Protein AF-A0A6L5WK88-F1 (afdb_monomer_lite)

Secondary structure (DSSP, 8-state):
--GGG---HHHHHHHHHHHHHHH--HHHHS--GGGS-GGG--HHHHHHHHHHHHHHHH-HHHHTT-HHHHHHHHH-TTT--HHHHHHHHHSTT---TTS-HHHHHHHHHHHHHHHHHTSHHHHHHHHHHHHHHHHHHHHHHTT-

pLDDT: mean 91.91, std 10.25, range [36.78, 98.5]

Sequence (144 aa):
MNNYENLTFEQKQKVAYGFLSAFYTREELGYSVNNHEWSDVTQDIIDIVNQIGEEIVRNARIVQFANLFNTILGNMGSSIEFIVAMVGAIFDGTILGAIDVTIITKNKLVEEKKLIKRNSLAYAVLIQILNREKGNIELKFMGF

Structure (mmCIF, N/CA/C/O backbone):
data_AF-A0A6L5WK88-F1
#
_entry.id   AF-A0A6L5WK88-F1
#
loop_
_atom_site.group_PDB
_atom_site.id
_atom_site.type_symbol
_atom_site.label_atom_id
_atom_site.label_alt_id
_atom_site.label_comp_id
_atom_site.label_asym_id
_atom_site.label_entity_id
_atom_site.label_seq_id
_atom_site.pdbx_PDB_ins_code
_atom_site.Cartn_x
_atom_site.Cartn_y
_atom_site.Cartn_z
_atom_site.occupancy
_atom_site.B_iso_or_equiv
_atom_site.auth_seq_id
_atom_site.auth_comp_id
_atom_site.auth_asym_id
_atom_site.auth_atom_id
_atom_site.pdbx_PDB_model_num
ATOM 1 N N . MET A 1 1 ? 1.923 18.487 -20.261 1.00 36.78 1 MET A N 1
ATOM 2 C CA . MET A 1 1 ? 1.795 17.023 -20.389 1.00 36.78 1 MET A CA 1
ATOM 3 C C . MET A 1 1 ? 2.158 16.470 -19.027 1.00 36.78 1 MET A C 1
ATOM 5 O O . MET A 1 1 ? 3.274 16.704 -18.584 1.00 36.78 1 MET A O 1
ATOM 9 N N . ASN A 1 2 ? 1.193 15.928 -18.292 1.00 41.72 2 ASN A N 1
ATOM 10 C CA . ASN A 1 2 ? 1.459 15.412 -16.956 1.00 41.72 2 ASN A CA 1
ATOM 11 C C . ASN A 1 2 ? 2.215 14.081 -17.100 1.00 41.72 2 ASN A C 1
ATOM 13 O O . ASN A 1 2 ? 1.690 13.154 -17.703 1.00 41.72 2 ASN A O 1
ATOM 17 N N . ASN A 1 3 ? 3.445 14.000 -16.588 1.00 45.78 3 ASN A N 1
ATOM 18 C CA . ASN A 1 3 ? 4.376 12.870 -16.758 1.00 45.78 3 ASN A CA 1
ATOM 19 C C . ASN A 1 3 ? 3.974 11.580 -16.001 1.00 45.78 3 ASN A C 1
ATOM 21 O O . ASN A 1 3 ? 4.819 10.726 -15.748 1.00 45.78 3 ASN A O 1
ATOM 25 N N . TYR A 1 4 ? 2.704 11.424 -15.625 1.00 51.53 4 TYR A N 1
ATOM 26 C CA . TYR A 1 4 ? 2.247 10.344 -14.747 1.00 51.53 4 TYR A CA 1
ATOM 27 C C . TYR A 1 4 ? 2.274 8.951 -15.412 1.00 51.53 4 TYR A C 1
ATOM 29 O O . TYR A 1 4 ? 2.307 7.947 -14.713 1.00 51.53 4 TYR A O 1
ATOM 37 N N . GLU A 1 5 ? 2.330 8.848 -16.743 1.00 56.47 5 GLU A N 1
ATOM 38 C CA . GLU A 1 5 ? 2.189 7.557 -17.446 1.00 56.47 5 GLU A CA 1
ATOM 39 C C . GLU A 1 5 ? 3.500 6.777 -17.680 1.00 56.47 5 GLU A C 1
ATOM 41 O O . GLU A 1 5 ? 3.455 5.639 -18.137 1.00 56.47 5 GLU A O 1
ATOM 46 N N . ASN A 1 6 ? 4.671 7.319 -17.322 1.00 72.00 6 ASN A N 1
ATOM 47 C CA . ASN A 1 6 ? 5.973 6.720 -17.671 1.00 72.00 6 ASN A CA 1
ATOM 48 C C . ASN A 1 6 ? 6.692 6.014 -16.505 1.00 72.00 6 ASN A C 1
ATOM 50 O O . ASN A 1 6 ? 7.923 6.023 -16.439 1.00 72.00 6 ASN A O 1
ATOM 54 N N . LEU A 1 7 ? 5.958 5.403 -15.568 1.00 88.00 7 LEU A N 1
ATOM 55 C CA . LEU A 1 7 ? 6.596 4.557 -14.555 1.00 88.00 7 LEU A CA 1
ATOM 56 C C . LEU A 1 7 ? 7.022 3.223 -15.162 1.00 88.00 7 LEU A C 1
ATOM 58 O O . LEU A 1 7 ? 6.206 2.474 -15.700 1.00 88.00 7 LEU A O 1
ATOM 62 N N . THR A 1 8 ? 8.302 2.901 -15.013 1.00 92.62 8 THR A N 1
ATOM 63 C CA . THR A 1 8 ? 8.818 1.564 -15.312 1.00 92.62 8 THR A CA 1
ATOM 64 C C . THR A 1 8 ? 8.179 0.525 -14.391 1.00 92.62 8 THR A C 1
ATOM 66 O O . THR A 1 8 ? 7.758 0.835 -13.272 1.00 92.62 8 THR A O 1
ATOM 69 N N . PHE A 1 9 ? 8.151 -0.732 -14.835 1.00 94.00 9 PHE A N 1
ATOM 70 C CA . PHE A 1 9 ? 7.674 -1.838 -14.006 1.00 94.00 9 PHE A CA 1
ATOM 71 C C . PHE A 1 9 ? 8.429 -1.911 -12.670 1.00 94.00 9 PHE A C 1
ATOM 73 O O . PHE A 1 9 ? 7.801 -1.967 -11.620 1.00 94.00 9 PHE A O 1
ATOM 80 N N . GLU A 1 10 ? 9.757 -1.766 -12.693 1.00 94.94 10 GLU A N 1
ATOM 81 C CA . GLU A 1 10 ? 10.603 -1.738 -11.492 1.00 94.94 10 GLU A CA 1
ATOM 82 C C . GLU A 1 10 ? 10.184 -0.639 -10.497 1.00 94.94 10 GLU A C 1
ATOM 84 O O . GLU A 1 10 ? 10.117 -0.857 -9.286 1.00 94.94 10 GLU A O 1
ATOM 89 N N . GLN A 1 11 ? 9.853 0.556 -10.993 1.00 94.69 11 GLN A N 1
ATOM 90 C CA . GLN A 1 11 ? 9.355 1.640 -10.145 1.00 94.69 11 GLN A CA 1
ATOM 91 C C . GLN A 1 11 ? 7.996 1.290 -9.534 1.00 94.69 11 GLN A C 1
ATOM 93 O O . GLN A 1 11 ? 7.803 1.508 -8.337 1.00 94.69 11 GLN A O 1
ATOM 98 N N . LYS A 1 12 ? 7.074 0.707 -10.314 1.00 95.81 12 LYS A N 1
ATOM 99 C CA . LYS A 1 12 ? 5.779 0.244 -9.792 1.00 95.81 12 LYS A CA 1
ATOM 100 C C . LYS A 1 12 ? 5.964 -0.834 -8.719 1.00 95.81 12 LYS A C 1
ATOM 102 O O . LYS A 1 12 ? 5.359 -0.718 -7.656 1.00 95.81 12 LYS A O 1
ATOM 107 N N . GLN A 1 13 ? 6.850 -1.806 -8.944 1.00 97.31 13 GLN A N 1
ATOM 108 C CA . GLN A 1 13 ? 7.201 -2.849 -7.974 1.00 97.31 13 GLN A CA 1
ATOM 109 C C . GLN A 1 13 ? 7.695 -2.251 -6.652 1.00 97.31 13 GLN A C 1
ATOM 111 O O . GLN A 1 13 ? 7.191 -2.590 -5.583 1.00 97.31 13 GLN A O 1
ATOM 116 N N . LYS A 1 14 ? 8.639 -1.303 -6.713 1.00 97.12 14 LYS A N 1
ATOM 117 C CA . LYS A 1 14 ? 9.205 -0.650 -5.522 1.00 97.12 14 LYS A CA 1
ATOM 118 C C . LYS A 1 14 ? 8.167 0.141 -4.726 1.00 97.12 14 LYS A C 1
ATOM 120 O O . LYS A 1 14 ? 8.149 0.066 -3.496 1.00 97.12 14 LYS A O 1
ATOM 125 N N . VAL A 1 15 ? 7.294 0.884 -5.406 1.00 97.19 15 VAL A N 1
ATOM 126 C CA . VAL A 1 15 ? 6.220 1.655 -4.756 1.00 97.19 15 VAL A CA 1
ATOM 127 C C . VAL A 1 15 ? 5.183 0.717 -4.132 1.00 97.19 15 VAL A C 1
ATOM 129 O O . VAL A 1 15 ? 4.819 0.899 -2.969 1.00 97.19 15 VAL A O 1
ATOM 132 N N . ALA A 1 16 ? 4.762 -0.320 -4.860 1.00 98.19 16 ALA A N 1
ATOM 133 C CA . ALA A 1 16 ? 3.840 -1.337 -4.362 1.00 98.19 16 ALA A CA 1
ATOM 134 C C . ALA A 1 16 ? 4.412 -2.076 -3.142 1.00 98.19 16 ALA A C 1
ATOM 136 O O . ALA A 1 16 ? 3.740 -2.199 -2.119 1.00 98.19 16 ALA A O 1
ATOM 137 N N . TYR A 1 17 ? 5.680 -2.488 -3.191 1.00 98.50 17 TYR A N 1
ATOM 138 C CA . TYR A 1 17 ? 6.360 -3.109 -2.055 1.00 98.50 17 TYR A CA 1
ATOM 139 C C . TYR A 1 17 ? 6.451 -2.169 -0.847 1.00 98.50 17 TYR A C 1
ATOM 141 O O . TYR A 1 17 ? 6.213 -2.589 0.286 1.00 98.50 17 TYR A O 1
ATOM 149 N N . GLY A 1 18 ? 6.758 -0.886 -1.072 1.00 98.00 18 GLY A N 1
ATOM 150 C CA . GLY A 1 18 ? 6.763 0.134 -0.024 1.00 98.00 18 GLY A CA 1
ATOM 151 C C . GLY A 1 18 ? 5.398 0.275 0.657 1.00 98.00 18 GLY A C 1
ATOM 152 O O . GLY A 1 18 ? 5.331 0.356 1.886 1.00 98.00 18 GLY A O 1
ATOM 153 N N . PHE A 1 19 ? 4.310 0.230 -0.120 1.00 98.50 19 PHE A N 1
ATOM 154 C CA . PHE A 1 19 ? 2.944 0.187 0.403 1.00 98.50 19 PHE A CA 1
ATOM 155 C C . PHE A 1 19 ? 2.691 -1.068 1.240 1.00 98.50 19 PHE A C 1
ATOM 157 O O . PHE A 1 19 ? 2.307 -0.970 2.408 1.00 98.50 19 PHE A O 1
ATOM 164 N N . LEU A 1 20 ? 2.963 -2.247 0.684 1.00 98.25 20 LEU A N 1
ATOM 165 C CA . LEU A 1 20 ? 2.732 -3.515 1.371 1.00 98.25 20 LEU A CA 1
ATOM 166 C C . LEU A 1 20 ? 3.536 -3.602 2.673 1.00 98.25 20 LEU A C 1
ATOM 168 O O . LEU A 1 20 ? 2.987 -3.953 3.712 1.00 98.25 20 LEU A O 1
ATOM 172 N N . SER A 1 21 ? 4.797 -3.178 2.660 1.00 97.56 21 SER A N 1
ATOM 173 C CA . SER A 1 21 ? 5.670 -3.141 3.839 1.00 97.56 21 SER A CA 1
ATOM 174 C C . SER A 1 21 ? 5.213 -2.151 4.912 1.00 97.56 21 SER A C 1
ATOM 176 O O . SER A 1 21 ? 5.589 -2.284 6.080 1.00 97.56 21 SER A O 1
ATOM 178 N N . ALA A 1 22 ? 4.439 -1.128 4.539 1.00 97.50 22 ALA A N 1
ATOM 179 C CA . ALA A 1 22 ? 3.856 -0.188 5.487 1.00 97.50 22 ALA A CA 1
ATOM 180 C C . ALA A 1 22 ? 2.597 -0.748 6.159 1.00 97.50 22 ALA A C 1
ATOM 182 O O . ALA A 1 22 ? 2.389 -0.467 7.339 1.00 97.50 22 ALA A O 1
ATOM 183 N N . PHE A 1 23 ? 1.768 -1.518 5.449 1.00 97.56 23 PHE A N 1
ATOM 184 C CA . PHE A 1 23 ? 0.439 -1.935 5.925 1.00 97.56 23 PHE A CA 1
ATOM 185 C C . PHE A 1 23 ? 0.329 -3.411 6.328 1.00 97.56 23 PHE A C 1
ATOM 187 O O . PHE A 1 23 ? -0.379 -3.719 7.285 1.00 97.56 23 PHE A O 1
ATOM 194 N N . TYR A 1 24 ? 1.052 -4.316 5.669 1.00 96.81 24 TYR A N 1
ATOM 195 C CA . TYR A 1 24 ? 1.094 -5.739 6.004 1.00 96.81 24 TYR A CA 1
ATOM 196 C C . TYR A 1 24 ? 2.214 -6.003 6.996 1.00 96.81 24 TYR A C 1
ATOM 198 O O . TYR A 1 24 ? 3.326 -6.384 6.633 1.00 96.81 24 TYR A O 1
ATOM 206 N N . THR A 1 25 ? 1.911 -5.751 8.271 1.00 95.19 25 THR A N 1
ATOM 207 C CA . THR A 1 25 ? 2.794 -6.055 9.398 1.00 95.19 25 THR A CA 1
ATOM 208 C C . THR A 1 25 ? 2.218 -7.181 10.252 1.00 95.19 25 THR A C 1
ATOM 210 O O . THR A 1 25 ? 1.000 -7.313 10.415 1.00 95.19 25 THR A O 1
ATOM 213 N N . ARG A 1 26 ? 3.104 -7.986 10.856 1.00 93.31 26 ARG A N 1
ATOM 214 C CA . ARG A 1 26 ? 2.694 -9.129 11.685 1.00 93.31 26 ARG A CA 1
ATOM 215 C C . ARG A 1 26 ? 1.859 -8.708 12.895 1.00 93.31 26 ARG A C 1
ATOM 217 O O . ARG A 1 26 ? 0.958 -9.440 13.281 1.00 93.31 26 ARG A O 1
ATOM 224 N N . GLU A 1 27 ? 2.150 -7.540 13.459 1.00 92.62 27 GLU A N 1
ATOM 225 C CA . GLU A 1 27 ? 1.426 -6.973 14.600 1.00 92.62 27 GLU A CA 1
ATOM 226 C C . GLU A 1 27 ? -0.035 -6.647 14.257 1.00 92.62 27 GLU A C 1
ATOM 228 O O . GLU A 1 27 ? -0.922 -6.860 15.076 1.00 92.62 27 GLU A O 1
ATOM 233 N N . GLU A 1 28 ? -0.298 -6.149 13.047 1.00 91.38 28 GLU A N 1
ATOM 234 C CA . GLU A 1 28 ? -1.619 -5.625 12.683 1.00 91.38 28 GLU A CA 1
ATOM 235 C C . GLU A 1 28 ? -2.479 -6.632 11.918 1.00 91.38 28 GLU A C 1
ATOM 237 O O . GLU A 1 28 ? -3.689 -6.677 12.126 1.00 91.38 28 GLU A O 1
ATOM 242 N N . LEU A 1 29 ? -1.872 -7.431 11.032 1.00 93.88 29 LEU A N 1
ATOM 243 C CA . LEU A 1 29 ? -2.594 -8.328 10.118 1.00 93.88 29 LEU A CA 1
ATOM 244 C C . LEU A 1 29 ? -2.230 -9.811 10.292 1.00 93.88 29 LEU A C 1
ATOM 246 O O . LEU A 1 29 ? -2.795 -10.677 9.616 1.00 93.88 29 LEU A O 1
ATOM 250 N N . GLY A 1 30 ? -1.279 -10.128 11.178 1.00 92.50 30 GLY A N 1
ATOM 251 C CA . GLY A 1 30 ? -0.754 -11.486 11.354 1.00 92.50 30 GLY A CA 1
ATOM 252 C C . GLY A 1 30 ? 0.151 -11.968 10.211 1.00 92.50 30 GLY A C 1
ATOM 253 O O . GLY A 1 30 ? 0.698 -13.063 10.302 1.00 92.50 30 GLY A O 1
ATOM 254 N N . TYR A 1 31 ? 0.358 -11.143 9.180 1.00 92.38 31 TYR A N 1
ATOM 255 C CA . TYR A 1 31 ? 1.205 -11.409 8.017 1.00 92.38 31 TYR A CA 1
ATOM 256 C C . TYR A 1 31 ? 2.132 -10.222 7.742 1.00 92.38 31 TYR A C 1
ATOM 258 O O . TYR A 1 31 ? 1.766 -9.072 7.980 1.00 92.38 31 TYR A O 1
ATOM 266 N N . SER A 1 32 ? 3.344 -10.512 7.270 1.00 94.31 32 SER A N 1
ATOM 267 C CA . SER A 1 32 ? 4.363 -9.513 6.962 1.00 94.31 32 SER A CA 1
ATOM 268 C C . SER A 1 32 ? 5.058 -9.837 5.652 1.00 94.31 32 SER A C 1
ATOM 270 O O . SER A 1 32 ? 5.619 -10.923 5.522 1.00 94.31 32 SER A O 1
ATOM 272 N N . VAL A 1 33 ? 5.130 -8.856 4.753 1.00 94.94 33 VAL A N 1
ATOM 273 C CA . VAL A 1 33 ? 5.827 -8.996 3.462 1.00 94.94 33 VAL A CA 1
ATOM 274 C C . VAL A 1 33 ? 7.348 -8.835 3.556 1.00 94.94 33 VAL A C 1
ATOM 276 O O . VAL A 1 33 ? 8.042 -9.079 2.582 1.00 94.94 33 VAL A O 1
ATOM 279 N N . ASN A 1 34 ? 7.893 -8.472 4.724 1.00 91.56 34 ASN A N 1
ATOM 280 C CA . ASN A 1 34 ? 9.335 -8.229 4.915 1.00 91.56 34 ASN A CA 1
ATOM 281 C C . ASN A 1 34 ? 10.261 -9.440 4.635 1.00 91.56 34 ASN A C 1
ATOM 283 O O . ASN A 1 34 ? 11.474 -9.271 4.6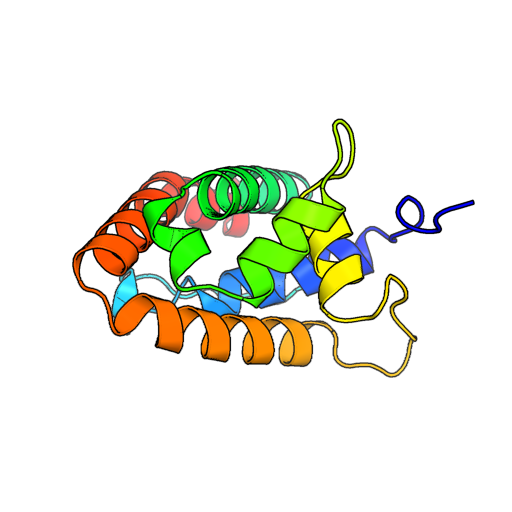74 1.00 91.56 34 ASN A O 1
ATOM 287 N N . ASN A 1 35 ? 9.724 -10.645 4.406 1.00 90.38 35 ASN A N 1
ATOM 288 C CA . ASN A 1 35 ? 10.508 -11.814 3.972 1.00 90.38 35 ASN A CA 1
ATOM 289 C C . ASN A 1 35 ? 10.634 -11.919 2.439 1.00 90.38 35 ASN A C 1
ATOM 291 O O . ASN A 1 35 ? 11.264 -12.853 1.952 1.00 90.38 35 ASN A O 1
ATOM 295 N N . HIS A 1 36 ? 10.011 -10.998 1.706 1.00 94.25 36 HIS A N 1
ATOM 296 C CA . HIS A 1 36 ? 10.085 -10.855 0.257 1.00 94.25 36 HIS A CA 1
ATOM 297 C C . HIS A 1 36 ? 10.858 -9.588 -0.096 1.00 94.25 36 HIS A C 1
ATOM 299 O O . HIS A 1 36 ? 10.967 -8.663 0.718 1.00 94.25 36 HIS A O 1
ATOM 305 N N . GLU A 1 37 ? 11.345 -9.525 -1.325 1.00 95.75 37 GLU A N 1
ATOM 306 C CA . GLU A 1 37 ? 11.968 -8.344 -1.904 1.00 95.75 37 GLU A CA 1
ATOM 307 C C . GLU A 1 37 ? 10.988 -7.589 -2.808 1.00 95.75 37 GLU A C 1
ATOM 309 O O . GLU A 1 37 ? 9.955 -8.104 -3.238 1.00 95.75 37 GLU A O 1
ATOM 314 N N . TRP A 1 38 ? 11.309 -6.333 -3.126 1.00 96.19 38 TRP A N 1
ATOM 315 C CA . TRP A 1 38 ? 10.497 -5.555 -4.063 1.00 96.19 38 TRP A CA 1
ATOM 316 C C . TRP A 1 38 ? 10.460 -6.194 -5.457 1.00 96.19 38 TRP A C 1
ATOM 318 O O . TRP A 1 38 ? 9.470 -6.047 -6.165 1.00 96.19 38 TRP A O 1
ATOM 328 N N . SER A 1 39 ? 11.514 -6.912 -5.842 1.00 96.56 39 SER A N 1
ATOM 329 C CA . SER A 1 39 ? 11.639 -7.637 -7.109 1.00 96.56 39 SER A CA 1
ATOM 330 C C . SER A 1 39 ? 10.682 -8.827 -7.213 1.00 96.56 39 SER A C 1
ATOM 332 O O . SER A 1 39 ? 10.352 -9.221 -8.331 1.00 96.56 39 SER A O 1
ATOM 334 N N . ASP A 1 40 ? 10.186 -9.344 -6.084 1.00 97.19 40 ASP A N 1
ATOM 335 C CA . ASP A 1 40 ? 9.199 -10.431 -6.034 1.00 97.19 40 ASP A CA 1
ATOM 336 C C . ASP A 1 40 ? 7.769 -9.942 -6.329 1.00 97.19 40 ASP A C 1
ATOM 338 O O . ASP A 1 40 ? 6.850 -10.741 -6.511 1.00 97.19 40 ASP A O 1
ATOM 342 N N . VAL A 1 41 ? 7.545 -8.624 -6.373 1.00 97.81 41 VAL A N 1
ATOM 343 C CA . VAL A 1 41 ? 6.228 -8.043 -6.653 1.00 97.81 41 VAL A CA 1
ATOM 344 C C . VAL A 1 41 ? 5.865 -8.246 -8.125 1.00 97.81 41 VAL A C 1
ATOM 346 O O . VAL A 1 41 ? 6.481 -7.667 -9.012 1.00 97.81 41 VAL A O 1
ATOM 349 N N . THR A 1 42 ? 4.836 -9.036 -8.409 1.00 97.69 42 THR A N 1
ATOM 350 C CA . THR A 1 42 ? 4.339 -9.266 -9.775 1.00 97.69 42 THR A CA 1
ATOM 351 C C . THR A 1 42 ? 3.316 -8.206 -10.204 1.00 97.69 42 THR A C 1
ATOM 353 O O . THR A 1 42 ? 2.877 -7.385 -9.395 1.00 97.69 42 THR A O 1
ATOM 356 N N . GLN A 1 43 ? 2.900 -8.232 -11.479 1.00 97.06 43 GLN A N 1
ATOM 357 C CA . GLN A 1 43 ? 1.810 -7.374 -11.963 1.00 97.06 43 GLN A CA 1
ATOM 358 C C . GLN A 1 43 ? 0.503 -7.631 -11.196 1.00 97.06 43 GLN A C 1
ATOM 360 O O . GLN A 1 43 ? -0.135 -6.676 -10.772 1.00 97.06 43 GLN A O 1
ATOM 365 N N . ASP A 1 44 ? 0.166 -8.890 -10.907 1.00 97.62 44 ASP A N 1
ATOM 366 C CA . ASP A 1 44 ? -1.014 -9.228 -10.100 1.00 97.62 44 ASP A CA 1
ATOM 367 C C . ASP A 1 44 ? -0.969 -8.572 -8.707 1.00 97.62 44 ASP A C 1
ATOM 369 O O . ASP A 1 44 ? -1.980 -8.088 -8.202 1.00 97.62 44 ASP A O 1
ATOM 373 N N . ILE A 1 45 ? 0.209 -8.527 -8.069 1.00 98.19 45 ILE A N 1
ATOM 374 C CA . ILE A 1 45 ? 0.376 -7.872 -6.762 1.00 98.19 45 ILE A CA 1
ATOM 375 C C . ILE A 1 45 ? 0.213 -6.352 -6.898 1.00 98.19 45 ILE A C 1
ATOM 377 O O . ILE A 1 45 ? -0.419 -5.725 -6.048 1.00 98.19 45 ILE A O 1
ATOM 381 N N . ILE A 1 46 ? 0.752 -5.755 -7.965 1.00 98.25 46 ILE A N 1
ATOM 382 C CA . ILE A 1 46 ? 0.554 -4.334 -8.297 1.00 98.25 46 ILE A CA 1
ATOM 383 C C . ILE A 1 46 ? -0.938 -4.023 -8.472 1.00 98.25 46 ILE A C 1
ATOM 385 O O . ILE A 1 46 ? -1.415 -3.028 -7.924 1.00 98.25 46 ILE A O 1
ATOM 389 N N . ASP A 1 47 ? -1.680 -4.883 -9.166 1.00 97.69 47 ASP A N 1
ATOM 390 C CA . ASP A 1 47 ? -3.114 -4.711 -9.409 1.00 97.69 47 ASP A CA 1
ATOM 391 C C . ASP A 1 47 ? -3.918 -4.801 -8.103 1.00 97.69 47 ASP A C 1
ATOM 393 O O . ASP A 1 47 ? -4.774 -3.952 -7.845 1.00 97.69 47 ASP A O 1
ATOM 397 N N . ILE A 1 48 ? -3.574 -5.746 -7.219 1.00 98.00 48 ILE A N 1
ATOM 398 C CA . ILE A 1 48 ? -4.158 -5.839 -5.872 1.00 98.00 48 ILE A CA 1
ATOM 399 C C . ILE A 1 48 ? -3.869 -4.567 -5.060 1.00 98.00 48 ILE A C 1
ATOM 401 O O . ILE A 1 48 ? -4.773 -4.016 -4.430 1.00 98.00 48 ILE A O 1
ATOM 405 N N . VAL A 1 49 ? -2.630 -4.061 -5.076 1.00 98.31 49 VAL A N 1
ATOM 406 C CA . VAL A 1 49 ? -2.276 -2.812 -4.378 1.00 98.31 49 VAL A CA 1
ATOM 407 C C . VAL A 1 49 ? -3.058 -1.627 -4.940 1.00 98.31 49 VAL A C 1
ATOM 409 O O . VAL A 1 49 ? -3.535 -0.797 -4.165 1.00 98.31 49 VAL A O 1
ATOM 412 N N . ASN A 1 50 ? -3.230 -1.553 -6.261 1.00 97.75 50 ASN A N 1
ATOM 413 C CA . ASN A 1 50 ? -4.036 -0.517 -6.896 1.00 97.75 50 ASN A CA 1
ATOM 414 C C . ASN A 1 50 ? -5.495 -0.567 -6.424 1.00 97.75 50 ASN A C 1
ATOM 416 O O . ASN A 1 50 ? -6.041 0.467 -6.039 1.00 97.75 50 ASN A O 1
ATOM 420 N N . GLN A 1 51 ? -6.095 -1.759 -6.378 1.00 97.31 51 GLN A N 1
ATOM 421 C CA . GLN A 1 51 ? -7.464 -1.951 -5.903 1.00 97.31 51 GLN A CA 1
ATOM 422 C C . GLN A 1 51 ? -7.623 -1.559 -4.425 1.00 97.31 51 GLN A C 1
ATOM 424 O O . GLN A 1 51 ? -8.511 -0.780 -4.075 1.00 97.31 51 GLN A O 1
ATOM 429 N N . ILE A 1 52 ? -6.745 -2.060 -3.548 1.00 97.81 52 ILE A N 1
ATOM 430 C CA . ILE A 1 52 ? -6.746 -1.721 -2.116 1.00 97.81 52 ILE A CA 1
ATOM 431 C C . ILE A 1 52 ? -6.615 -0.209 -1.931 1.00 97.81 52 ILE A C 1
ATOM 433 O O . ILE A 1 52 ? -7.355 0.398 -1.156 1.00 97.81 52 ILE A O 1
ATOM 437 N N . GLY A 1 53 ? -5.654 0.396 -2.626 1.00 96.88 53 GLY A N 1
ATOM 438 C CA . GLY A 1 53 ? -5.380 1.819 -2.539 1.00 96.88 53 GLY A CA 1
ATOM 439 C C . GLY A 1 53 ? -6.560 2.669 -2.986 1.00 96.88 53 GLY A C 1
ATOM 440 O O . GLY A 1 53 ? -6.922 3.615 -2.287 1.00 96.88 53 GLY A O 1
ATOM 441 N N . GLU A 1 54 ? -7.213 2.296 -4.088 1.00 95.94 54 GLU A N 1
ATOM 442 C CA . GLU A 1 54 ? -8.424 2.961 -4.564 1.00 95.94 54 GLU A CA 1
ATOM 443 C C . GLU A 1 54 ? -9.549 2.915 -3.521 1.00 95.94 54 GLU A C 1
ATOM 445 O O . GLU A 1 54 ? -10.174 3.936 -3.227 1.00 95.94 54 GLU A O 1
ATOM 450 N N . GLU A 1 55 ? -9.782 1.760 -2.902 1.00 96.44 55 GLU A N 1
ATOM 451 C CA . GLU A 1 55 ? -10.790 1.636 -1.849 1.00 96.44 55 GLU A CA 1
ATOM 452 C C . GLU A 1 55 ? -10.459 2.476 -0.614 1.00 96.44 55 GLU A C 1
ATOM 454 O O . GLU A 1 55 ? -11.352 3.103 -0.037 1.00 96.44 55 GLU A O 1
ATOM 459 N N . ILE A 1 56 ? -9.183 2.536 -0.228 1.00 96.94 56 ILE A N 1
ATOM 460 C CA . ILE A 1 56 ? -8.711 3.374 0.877 1.00 96.94 56 ILE A CA 1
ATOM 461 C C . ILE A 1 56 ? -8.986 4.851 0.583 1.00 96.94 56 ILE A C 1
ATOM 463 O O . ILE A 1 56 ? -9.590 5.535 1.414 1.00 96.94 56 ILE A O 1
ATOM 467 N N . VAL A 1 57 ? -8.582 5.348 -0.591 1.00 95.12 57 VAL A N 1
ATOM 468 C CA . VAL A 1 57 ? -8.708 6.775 -0.924 1.00 95.12 57 VAL A CA 1
ATOM 469 C C . VAL A 1 57 ? -10.133 7.190 -1.289 1.00 95.12 57 VAL A C 1
ATOM 471 O O . VAL A 1 57 ? -10.463 8.368 -1.240 1.00 95.12 57 VAL A O 1
ATOM 474 N N . ARG A 1 58 ? -11.021 6.254 -1.632 1.00 94.12 58 ARG A N 1
ATOM 475 C CA . ARG A 1 58 ? -12.453 6.549 -1.814 1.00 94.12 58 ARG A CA 1
ATOM 476 C C . ARG A 1 58 ? -13.240 6.466 -0.508 1.00 94.12 58 ARG A C 1
ATOM 478 O O . ARG A 1 58 ? -14.396 6.889 -0.456 1.00 94.12 58 ARG A O 1
ATOM 485 N N . ASN A 1 59 ? -12.640 5.957 0.568 1.00 95.44 59 ASN A N 1
ATOM 486 C CA . ASN A 1 59 ? -13.311 5.853 1.852 1.00 95.44 59 ASN A CA 1
ATOM 487 C C . ASN A 1 59 ? -13.210 7.158 2.653 1.00 95.44 59 ASN A C 1
ATOM 489 O O . ASN A 1 59 ? -12.207 7.432 3.314 1.00 95.44 59 ASN A O 1
ATOM 493 N N . ALA A 1 60 ? -14.299 7.933 2.676 1.00 91.25 60 ALA A N 1
ATOM 494 C CA . ALA A 1 60 ? -14.362 9.211 3.391 1.00 91.25 60 ALA A CA 1
ATOM 495 C C . ALA A 1 60 ? -13.969 9.113 4.879 1.00 91.25 60 ALA A C 1
ATOM 497 O O . ALA A 1 60 ? -13.402 10.056 5.431 1.00 91.25 60 ALA A O 1
ATOM 498 N N . ARG A 1 61 ? -14.216 7.966 5.535 1.00 91.75 61 ARG A N 1
ATOM 499 C CA . ARG A 1 61 ? -13.857 7.775 6.951 1.00 91.75 61 ARG A CA 1
ATOM 500 C C . ARG A 1 61 ? -12.351 7.696 7.167 1.00 91.75 61 ARG A C 1
ATOM 502 O O . ARG A 1 61 ? -11.896 8.076 8.243 1.00 91.75 61 ARG A O 1
ATOM 509 N N . ILE A 1 62 ? -11.612 7.197 6.176 1.00 93.81 62 ILE A N 1
ATOM 510 C CA . ILE A 1 62 ? -10.151 7.138 6.199 1.00 93.81 62 ILE A CA 1
ATOM 511 C C . ILE A 1 62 ? -9.579 8.496 5.788 1.00 93.81 62 ILE A C 1
ATOM 513 O O . ILE A 1 62 ? -8.806 9.086 6.541 1.00 93.81 62 ILE A O 1
ATOM 517 N N . VAL A 1 63 ? -9.999 9.020 4.633 1.00 92.31 63 VAL A N 1
ATOM 518 C CA . VAL A 1 63 ? -9.390 10.209 4.010 1.00 92.31 63 VAL A CA 1
ATOM 519 C C . VAL A 1 63 ? -9.522 11.474 4.854 1.00 92.31 63 VAL A C 1
ATOM 521 O O . VAL A 1 63 ? -8.608 12.292 4.867 1.00 92.31 63 VAL A O 1
ATOM 524 N N . GLN A 1 64 ? -10.589 11.616 5.642 1.00 90.62 64 GLN A N 1
ATOM 525 C CA . GLN A 1 64 ? -10.740 12.760 6.553 1.00 90.62 64 GLN A CA 1
ATOM 526 C C . GLN A 1 64 ? -9.613 12.882 7.603 1.00 90.62 64 GLN A C 1
ATOM 528 O O . GLN A 1 64 ? -9.440 13.949 8.186 1.00 90.62 64 GLN A O 1
ATOM 533 N N . PHE A 1 65 ? -8.859 11.806 7.863 1.00 89.31 65 PHE A N 1
ATOM 534 C CA . PHE A 1 65 ? -7.728 11.786 8.801 1.00 89.31 65 PHE A CA 1
ATOM 535 C C . PHE A 1 65 ? -6.376 11.566 8.115 1.00 89.31 65 PHE A C 1
ATOM 537 O O . PHE A 1 65 ? -5.349 11.517 8.794 1.00 89.31 65 PHE A O 1
ATOM 544 N N . ALA A 1 66 ? -6.380 11.401 6.794 1.00 89.38 66 ALA A N 1
ATOM 545 C CA . ALA A 1 66 ? -5.250 10.939 6.014 1.00 89.38 66 ALA A CA 1
ATOM 546 C C . ALA A 1 66 ? -4.927 11.963 4.911 1.00 89.38 66 ALA A C 1
ATOM 548 O O . ALA A 1 66 ? -5.484 11.933 3.811 1.00 89.38 66 ALA A O 1
ATOM 549 N N . ASN A 1 67 ? -4.010 12.882 5.231 1.00 92.56 67 ASN A N 1
ATOM 550 C CA . ASN A 1 67 ? -3.590 13.970 4.350 1.00 92.56 67 ASN A CA 1
ATOM 551 C C . ASN A 1 67 ? -2.947 13.476 3.047 1.00 92.56 67 ASN A C 1
ATOM 553 O O . ASN A 1 67 ? -3.293 13.964 1.975 1.00 92.56 67 ASN A O 1
ATOM 557 N N . LEU A 1 68 ? -2.027 12.5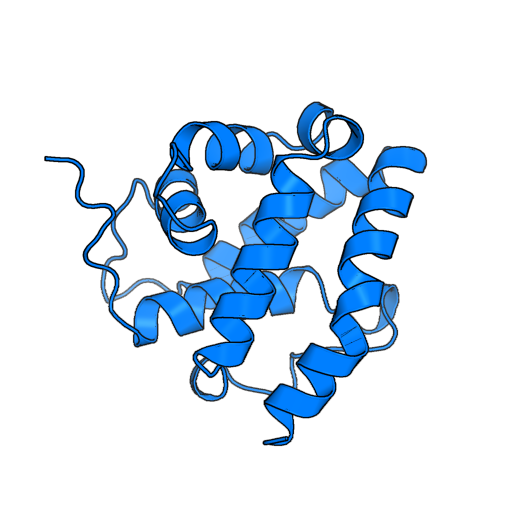13 3.124 1.00 94.44 68 LEU A N 1
ATOM 558 C CA . LEU A 1 68 ? -1.407 11.901 1.953 1.00 94.44 68 LEU A CA 1
ATOM 559 C C . LEU A 1 68 ? -2.448 11.166 1.103 1.00 94.44 68 LEU A C 1
ATOM 561 O O . LEU A 1 68 ? -2.436 11.325 -0.114 1.00 94.44 68 LEU A O 1
ATOM 565 N N . PHE A 1 69 ? -3.374 10.413 1.704 1.00 94.56 69 PHE A N 1
ATOM 566 C CA . PHE A 1 69 ? -4.430 9.743 0.932 1.00 94.56 69 PHE A CA 1
ATOM 567 C C . PHE A 1 69 ? -5.398 10.723 0.267 1.00 94.56 69 PHE A C 1
ATOM 569 O O . PHE A 1 69 ? -5.845 10.463 -0.849 1.00 94.56 69 PHE A O 1
ATOM 576 N N . ASN A 1 70 ? -5.661 11.875 0.886 1.00 92.31 70 ASN A N 1
ATOM 577 C CA . ASN A 1 70 ? -6.428 12.945 0.255 1.00 92.31 70 ASN A CA 1
ATOM 578 C C . ASN A 1 70 ? -5.687 13.541 -0.957 1.00 92.31 70 ASN A C 1
ATOM 580 O O . ASN A 1 70 ? -6.275 13.724 -2.022 1.00 92.31 70 ASN A O 1
ATOM 584 N N . THR A 1 71 ? -4.375 13.773 -0.835 1.00 93.19 71 THR A N 1
ATOM 585 C CA . THR A 1 71 ? -3.535 14.209 -1.964 1.00 93.19 71 THR A CA 1
ATOM 586 C C . THR A 1 71 ? -3.515 13.170 -3.087 1.00 93.19 71 THR A C 1
ATOM 588 O O . THR A 1 71 ? -3.647 13.526 -4.256 1.00 93.19 71 THR A O 1
ATOM 591 N N . ILE A 1 72 ? -3.401 11.881 -2.751 1.00 93.25 72 ILE A N 1
ATOM 592 C CA . ILE A 1 72 ? -3.441 10.789 -3.732 1.00 93.25 72 ILE A CA 1
ATOM 593 C C . ILE A 1 72 ? -4.788 10.771 -4.460 1.00 93.25 72 ILE A C 1
ATOM 595 O O . ILE A 1 72 ? -4.797 10.703 -5.686 1.00 93.25 72 ILE A O 1
ATOM 599 N N . LEU A 1 73 ? -5.910 10.904 -3.744 1.00 91.81 73 LEU A N 1
ATOM 600 C CA . LEU A 1 73 ? -7.238 10.988 -4.359 1.00 91.81 73 LEU A CA 1
ATOM 601 C C . LEU A 1 73 ? -7.319 12.132 -5.380 1.00 91.81 73 LEU A C 1
ATOM 603 O O . LEU A 1 73 ? -7.823 11.932 -6.484 1.00 91.81 73 LEU A O 1
ATOM 607 N N . GLY A 1 74 ? -6.789 13.310 -5.034 1.00 87.94 74 GLY A N 1
ATOM 608 C CA . GLY A 1 74 ? -6.718 14.455 -5.945 1.00 87.94 74 GLY A CA 1
ATOM 609 C C . GLY A 1 74 ? -5.910 14.174 -7.218 1.00 87.94 74 GLY A C 1
ATOM 610 O O . GLY A 1 74 ? -6.235 14.703 -8.280 1.00 87.94 74 GLY A O 1
ATOM 611 N N . ASN A 1 75 ? -4.909 13.295 -7.130 1.00 86.69 75 ASN A N 1
ATOM 612 C CA . ASN A 1 75 ? -4.045 12.907 -8.244 1.00 86.69 75 ASN A CA 1
ATOM 613 C C . ASN A 1 75 ? -4.589 11.741 -9.095 1.00 86.69 75 ASN A C 1
ATOM 615 O O . ASN A 1 75 ? -4.100 11.548 -10.205 1.00 86.69 75 ASN A O 1
ATOM 619 N N . MET A 1 76 ? -5.566 10.955 -8.620 1.00 86.69 76 MET A N 1
ATOM 620 C CA . MET A 1 76 ? -6.023 9.731 -9.310 1.00 86.69 76 MET A CA 1
ATOM 621 C C . MET A 1 76 ? -6.882 9.968 -10.565 1.00 86.69 76 MET A C 1
ATOM 623 O O . MET A 1 76 ? -7.028 9.058 -11.380 1.00 86.69 76 MET A O 1
ATOM 627 N N . GLY A 1 77 ? -7.419 11.173 -10.792 1.00 72.75 77 GLY A N 1
ATOM 628 C CA . GLY A 1 77 ? -8.253 11.449 -11.975 1.00 72.75 77 GLY A CA 1
ATOM 629 C C . GLY A 1 77 ? -9.294 10.342 -12.257 1.00 72.75 77 GLY A C 1
ATOM 630 O O . GLY A 1 77 ? -9.737 9.647 -11.346 1.00 72.75 77 GLY A O 1
ATOM 631 N N . SER A 1 78 ? -9.699 10.151 -13.516 1.00 75.69 78 SER A N 1
ATOM 632 C CA . SER A 1 78 ? -10.550 9.010 -13.921 1.00 75.69 78 SER A CA 1
ATOM 633 C C . SER A 1 78 ? -9.772 7.823 -14.497 1.00 75.69 78 SER A C 1
ATOM 635 O O . SER A 1 78 ? -10.360 6.772 -14.730 1.00 75.69 78 SER A O 1
ATOM 637 N N . SER A 1 79 ? -8.479 7.992 -14.776 1.00 80.25 79 SER A N 1
ATOM 638 C CA . SER A 1 79 ? -7.669 7.014 -15.517 1.00 80.25 79 SER A CA 1
ATOM 639 C C . SER A 1 79 ? -6.275 6.809 -14.922 1.00 80.25 79 SER A C 1
ATOM 641 O O . SER A 1 79 ? -5.456 6.135 -15.536 1.00 80.25 79 SER A O 1
ATOM 643 N N . ILE A 1 80 ? -5.982 7.395 -13.754 1.00 87.06 80 ILE A N 1
ATOM 644 C CA . ILE A 1 80 ? -4.670 7.280 -13.115 1.00 87.06 80 ILE A CA 1
ATOM 645 C C . ILE A 1 80 ? -4.759 6.238 -11.998 1.00 87.06 80 ILE A C 1
ATOM 647 O O . ILE A 1 80 ? -5.515 6.381 -11.038 1.00 87.06 80 ILE A O 1
ATOM 651 N N . GLU A 1 81 ? -3.959 5.181 -12.133 1.00 92.75 81 GLU A N 1
ATOM 652 C CA . GLU A 1 81 ? -3.807 4.134 -11.123 1.00 92.75 81 GLU A CA 1
ATOM 653 C C . GLU A 1 81 ? -3.332 4.710 -9.782 1.00 92.75 81 GLU A C 1
ATOM 655 O O . GLU A 1 81 ? -2.558 5.671 -9.724 1.00 92.75 81 GLU A O 1
ATOM 660 N N . PHE A 1 82 ? -3.726 4.066 -8.686 1.00 95.81 82 PHE A N 1
ATOM 661 C CA . PHE A 1 82 ? -3.341 4.479 -7.339 1.00 95.81 82 PHE A CA 1
ATOM 662 C C . PHE A 1 82 ? -1.817 4.568 -7.153 1.00 95.81 82 PHE A C 1
ATOM 664 O O . PHE A 1 82 ? -1.332 5.569 -6.629 1.00 95.81 82 PHE A O 1
ATOM 671 N N . ILE A 1 83 ? -1.040 3.587 -7.628 1.00 95.62 83 ILE A N 1
ATOM 672 C CA . ILE A 1 83 ? 0.433 3.610 -7.540 1.00 95.62 83 ILE A CA 1
ATOM 673 C C . ILE A 1 83 ? 1.024 4.816 -8.278 1.00 95.62 83 ILE A C 1
ATOM 675 O O . ILE A 1 83 ? 1.966 5.445 -7.795 1.00 95.62 83 ILE A O 1
ATOM 679 N N . VAL A 1 84 ? 0.459 5.181 -9.427 1.00 93.38 84 VAL A N 1
ATOM 680 C CA . VAL A 1 84 ? 0.900 6.358 -10.180 1.00 93.38 84 VAL A CA 1
ATOM 681 C C . VAL A 1 84 ? 0.581 7.639 -9.404 1.00 93.38 84 VAL A C 1
ATOM 683 O O . VAL A 1 84 ? 1.442 8.508 -9.244 1.00 93.38 84 VAL A O 1
ATOM 686 N N . ALA A 1 85 ? -0.627 7.738 -8.852 1.00 94.31 85 ALA A N 1
ATOM 687 C CA . ALA A 1 85 ? -1.038 8.873 -8.034 1.00 94.31 85 ALA A CA 1
ATOM 688 C C . ALA A 1 85 ? -0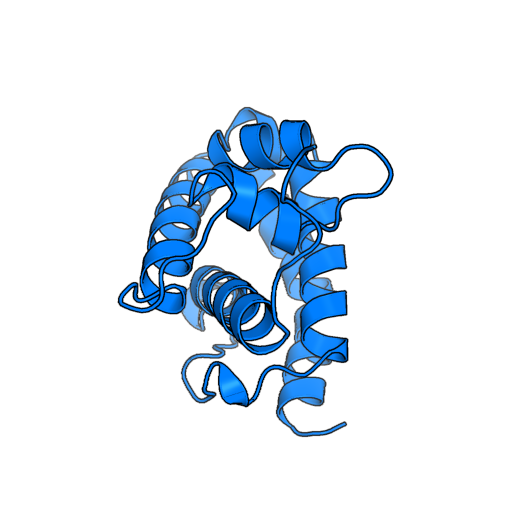.221 8.995 -6.734 1.00 94.31 85 ALA A C 1
ATOM 690 O O . ALA A 1 85 ? 0.103 10.111 -6.313 1.00 94.31 85 ALA A O 1
ATOM 691 N N . MET A 1 86 ? 0.184 7.868 -6.137 1.00 95.44 86 MET A N 1
ATOM 692 C CA . MET A 1 86 ? 1.142 7.824 -5.031 1.00 95.44 86 MET A CA 1
ATOM 693 C C . MET A 1 86 ? 2.486 8.425 -5.420 1.00 95.44 86 MET A C 1
ATOM 695 O O . MET A 1 86 ? 3.040 9.200 -4.644 1.00 95.44 86 MET A O 1
ATOM 699 N N . VAL A 1 87 ? 3.012 8.107 -6.607 1.00 94.12 87 VAL A N 1
ATOM 700 C CA . VAL A 1 87 ? 4.259 8.729 -7.074 1.00 94.12 87 VAL A CA 1
ATOM 701 C C . VAL A 1 87 ? 4.088 10.233 -7.251 1.00 94.12 87 VAL A C 1
ATOM 703 O O . VAL A 1 87 ? 4.956 10.999 -6.833 1.00 94.12 87 VAL A O 1
ATOM 706 N N . GLY A 1 88 ? 2.941 10.662 -7.779 1.00 91.75 88 GLY A N 1
ATOM 707 C CA . GLY A 1 88 ? 2.554 12.070 -7.823 1.00 91.75 88 GLY A CA 1
ATOM 708 C C . GLY A 1 88 ? 2.587 12.751 -6.453 1.00 91.75 88 GLY A C 1
ATOM 709 O O . GLY A 1 88 ? 3.076 13.868 -6.344 1.00 91.75 88 GLY A O 1
ATOM 710 N N . ALA A 1 89 ? 2.102 12.076 -5.409 1.00 93.38 89 ALA A N 1
ATOM 711 C CA . ALA A 1 89 ? 1.973 12.646 -4.068 1.00 93.38 89 ALA A CA 1
ATOM 712 C C . ALA A 1 89 ? 3.252 12.565 -3.211 1.00 93.38 89 ALA A C 1
ATOM 714 O O . ALA A 1 89 ? 3.433 13.382 -2.312 1.00 93.38 89 ALA A O 1
ATOM 715 N N . ILE A 1 90 ? 4.111 11.565 -3.437 1.00 94.38 90 ILE A N 1
ATOM 716 C CA . ILE A 1 90 ? 5.305 11.305 -2.610 1.00 94.38 90 ILE A CA 1
ATOM 717 C C . ILE A 1 90 ? 6.582 11.860 -3.253 1.00 94.38 90 ILE A C 1
ATOM 719 O O . ILE A 1 90 ? 7.492 12.272 -2.535 1.00 94.38 90 ILE A O 1
ATOM 723 N N . PHE A 1 91 ? 6.659 11.855 -4.585 1.00 92.19 91 PHE A N 1
ATOM 724 C CA . PHE A 1 91 ? 7.871 12.179 -5.345 1.00 92.19 91 PHE A CA 1
ATOM 725 C C . PHE A 1 91 ? 7.635 13.274 -6.396 1.00 92.19 91 PHE A C 1
ATOM 727 O O . PHE A 1 91 ? 8.368 13.348 -7.380 1.00 92.19 91 PHE A O 1
ATOM 734 N N . ASP A 1 92 ? 6.573 14.071 -6.251 1.00 88.00 92 ASP A N 1
ATOM 735 C CA . ASP A 1 92 ? 6.185 15.118 -7.208 1.00 88.00 92 ASP A CA 1
ATOM 736 C C . ASP A 1 92 ? 6.104 14.606 -8.663 1.00 88.00 92 ASP A C 1
ATOM 738 O O . ASP A 1 92 ? 6.421 15.297 -9.632 1.00 88.00 92 ASP A O 1
ATOM 742 N N . GLY A 1 93 ? 5.694 13.343 -8.822 1.00 82.50 93 GLY A N 1
ATOM 743 C CA . GLY A 1 93 ? 5.510 12.690 -10.117 1.00 82.50 93 GLY A CA 1
ATOM 744 C C . GLY A 1 93 ? 6.777 12.124 -10.762 1.00 82.50 93 GLY A C 1
ATOM 745 O O . GLY A 1 93 ? 6.662 11.535 -11.832 1.00 82.50 93 GLY A O 1
ATOM 746 N N . THR A 1 94 ? 7.964 12.255 -10.153 1.00 83.38 94 THR A N 1
ATOM 747 C CA . THR A 1 94 ? 9.222 11.747 -10.735 1.00 83.38 94 THR A CA 1
ATOM 748 C C . THR A 1 94 ? 10.085 11.006 -9.716 1.00 83.38 94 THR A C 1
ATOM 750 O O . THR A 1 94 ? 10.503 11.560 -8.706 1.00 83.38 94 THR A O 1
ATOM 753 N N . ILE A 1 95 ? 10.448 9.759 -10.026 1.00 84.56 95 ILE A N 1
ATOM 754 C CA . ILE A 1 95 ? 11.415 8.978 -9.244 1.00 84.56 95 ILE A CA 1
ATOM 755 C C . ILE A 1 95 ? 12.812 9.124 -9.861 1.00 84.56 95 ILE A C 1
ATOM 757 O O . ILE A 1 95 ? 13.029 8.735 -11.008 1.00 84.56 95 ILE A O 1
ATOM 761 N N . LEU A 1 96 ? 13.773 9.632 -9.086 1.00 80.00 96 LEU A N 1
ATOM 762 C CA . LEU A 1 96 ? 15.179 9.749 -9.495 1.00 80.00 96 LEU A CA 1
ATOM 763 C C . LEU A 1 96 ? 15.977 8.490 -9.111 1.00 80.00 96 LEU A C 1
ATOM 765 O O . LEU A 1 96 ? 15.770 7.914 -8.047 1.00 80.00 96 LEU A O 1
ATOM 769 N N . GLY A 1 97 ? 16.923 8.076 -9.960 1.00 71.31 97 GLY A N 1
ATOM 770 C CA . GLY A 1 97 ? 17.556 6.747 -9.895 1.00 71.31 97 GLY A CA 1
ATOM 771 C C . GLY A 1 97 ? 18.388 6.419 -8.645 1.00 71.31 97 GLY A C 1
ATOM 772 O O . GLY A 1 97 ? 18.601 5.246 -8.367 1.00 71.31 97 GLY A O 1
ATOM 773 N N . ALA A 1 98 ? 18.835 7.413 -7.871 1.00 74.44 98 ALA A N 1
ATOM 774 C CA . ALA A 1 98 ? 19.579 7.185 -6.623 1.00 74.44 98 ALA A CA 1
ATOM 775 C C . ALA A 1 98 ? 18.677 7.079 -5.375 1.00 74.44 98 ALA A C 1
ATOM 777 O O . ALA A 1 98 ? 19.179 6.929 -4.262 1.00 74.44 98 ALA A O 1
ATOM 778 N N . ILE A 1 99 ? 17.356 7.212 -5.534 1.00 81.19 99 ILE A N 1
ATOM 779 C CA . ILE A 1 99 ? 16.408 7.264 -4.420 1.00 81.19 99 ILE A CA 1
ATOM 780 C C . ILE A 1 99 ? 16.004 5.849 -3.990 1.00 81.19 99 ILE A C 1
ATOM 782 O O . ILE A 1 99 ? 15.589 5.034 -4.815 1.00 81.19 99 ILE A O 1
ATOM 786 N N . ASP A 1 100 ? 16.024 5.583 -2.681 1.00 90.56 100 ASP A N 1
ATOM 787 C CA . ASP A 1 100 ? 15.393 4.388 -2.117 1.00 90.56 100 ASP A CA 1
ATOM 788 C C . ASP A 1 100 ? 13.868 4.563 -2.046 1.00 90.56 100 ASP A C 1
ATOM 790 O O . ASP A 1 100 ? 13.285 4.971 -1.036 1.00 90.56 100 ASP A O 1
ATOM 794 N N . VAL A 1 101 ? 13.224 4.276 -3.177 1.00 93.62 101 VAL A N 1
ATOM 795 C CA . VAL A 1 101 ? 11.773 4.387 -3.362 1.00 93.62 101 VAL A CA 1
ATOM 796 C C . VAL A 1 101 ? 11.020 3.573 -2.313 1.00 93.62 101 VAL A C 1
ATOM 798 O O . VAL A 1 101 ? 10.052 4.065 -1.739 1.00 93.62 101 VAL A O 1
ATOM 801 N N . THR A 1 102 ? 11.484 2.353 -2.023 1.00 95.44 102 THR A N 1
ATOM 802 C CA . THR A 1 102 ? 10.793 1.435 -1.110 1.00 95.44 102 THR A CA 1
ATOM 803 C C . THR A 1 102 ? 10.727 2.008 0.304 1.00 95.44 102 THR A C 1
ATOM 805 O O . THR A 1 102 ? 9.649 2.055 0.904 1.00 95.44 102 THR A O 1
ATOM 808 N N . ILE A 1 103 ? 11.856 2.516 0.811 1.00 94.94 103 ILE A N 1
ATOM 809 C CA . ILE A 1 103 ? 11.961 3.079 2.157 1.00 94.94 103 ILE A CA 1
ATOM 810 C C . ILE A 1 103 ? 11.173 4.383 2.261 1.00 94.94 103 ILE A C 1
ATOM 812 O O . ILE A 1 103 ? 10.440 4.575 3.233 1.00 94.94 103 ILE A O 1
ATOM 816 N N . ILE A 1 104 ? 11.284 5.276 1.273 1.00 96.12 104 ILE A N 1
ATOM 817 C CA . ILE A 1 104 ? 10.574 6.562 1.311 1.00 96.12 104 ILE A CA 1
ATOM 818 C C . ILE A 1 104 ? 9.062 6.348 1.262 1.00 96.12 104 ILE A C 1
ATOM 820 O O . ILE A 1 104 ? 8.347 6.892 2.109 1.00 96.12 104 ILE A O 1
ATOM 824 N N . THR A 1 105 ? 8.577 5.519 0.332 1.00 97.00 105 THR A N 1
ATOM 825 C CA . THR A 1 105 ? 7.154 5.181 0.240 1.00 97.00 105 THR A CA 1
ATOM 826 C C . THR A 1 105 ? 6.658 4.570 1.548 1.00 97.00 105 THR A C 1
ATOM 828 O O . THR A 1 105 ? 5.661 5.039 2.101 1.00 97.00 105 THR A O 1
ATOM 831 N N . LYS A 1 106 ? 7.385 3.588 2.097 1.00 97.69 106 LYS A N 1
ATOM 832 C CA . LYS A 1 106 ? 7.037 2.954 3.372 1.00 97.69 106 LYS A CA 1
ATOM 833 C C . LYS A 1 106 ? 6.934 3.969 4.508 1.00 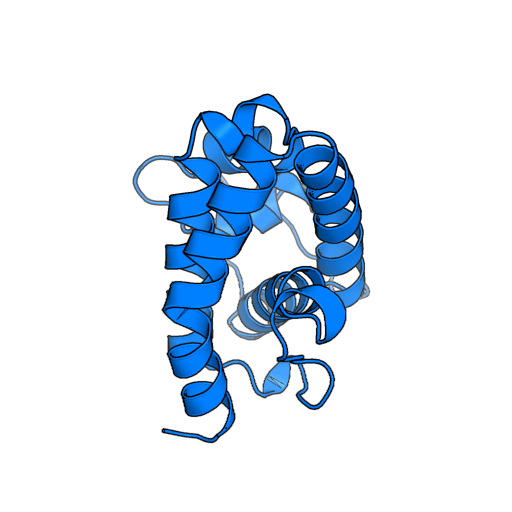97.69 106 LYS A C 1
ATOM 835 O O . LYS A 1 106 ? 5.936 3.983 5.223 1.00 97.69 106 LYS A O 1
ATOM 840 N N . ASN A 1 107 ? 7.940 4.823 4.683 1.00 97.50 107 ASN A N 1
ATOM 841 C CA . ASN A 1 107 ? 7.989 5.769 5.799 1.00 97.50 107 ASN A CA 1
ATOM 842 C C . ASN A 1 107 ? 6.833 6.774 5.750 1.00 97.50 107 ASN A C 1
ATOM 844 O O . ASN A 1 107 ? 6.168 6.981 6.767 1.00 97.50 107 ASN A O 1
ATOM 848 N N . LYS A 1 108 ? 6.532 7.323 4.567 1.00 97.38 108 LYS A N 1
ATOM 849 C CA . LYS A 1 108 ? 5.395 8.235 4.376 1.00 97.38 108 LYS A CA 1
ATO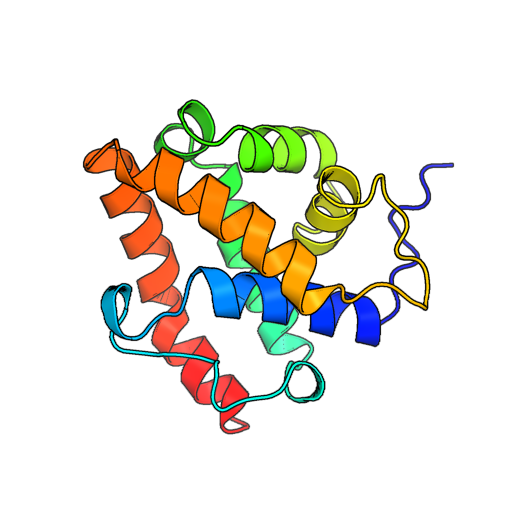M 850 C C . LYS A 1 108 ? 4.057 7.571 4.695 1.00 97.38 108 LYS A C 1
ATOM 852 O O . LYS A 1 108 ? 3.228 8.150 5.391 1.00 97.38 108 LYS A O 1
ATOM 857 N N . LEU A 1 109 ? 3.864 6.329 4.262 1.00 97.50 109 LEU A N 1
ATOM 858 C CA . LEU A 1 109 ? 2.633 5.589 4.544 1.00 97.50 109 LEU A CA 1
ATOM 859 C C . LEU A 1 109 ? 2.525 5.140 6.006 1.00 97.50 109 LEU A C 1
ATOM 861 O O . LEU A 1 109 ? 1.426 5.081 6.549 1.00 97.50 109 LEU A O 1
ATOM 865 N N . VAL A 1 110 ? 3.642 4.862 6.685 1.00 97.38 110 VAL A N 1
ATOM 866 C CA . VAL A 1 110 ? 3.647 4.576 8.128 1.00 97.38 110 VAL A CA 1
ATOM 867 C C . VAL A 1 110 ? 3.235 5.808 8.936 1.00 97.38 110 VAL A C 1
ATOM 869 O O . VAL A 1 110 ? 2.484 5.666 9.904 1.00 97.38 110 VAL A O 1
ATOM 872 N N . GLU A 1 111 ? 3.702 7.003 8.566 1.00 96.31 111 GLU A N 1
ATOM 873 C CA . GLU A 1 111 ? 3.249 8.265 9.169 1.00 96.31 111 GLU A CA 1
ATOM 874 C C . GLU A 1 111 ? 1.741 8.446 8.987 1.00 96.31 111 GLU A C 1
ATOM 876 O O . GLU A 1 111 ? 1.023 8.689 9.959 1.00 96.31 111 GLU A O 1
ATOM 881 N N . GLU A 1 112 ? 1.252 8.211 7.774 1.00 94.94 112 GLU A N 1
ATOM 882 C CA . GLU A 1 112 ? -0.165 8.312 7.450 1.00 94.94 112 GLU A CA 1
ATOM 883 C C . GLU A 1 112 ? -1.022 7.310 8.236 1.00 94.94 112 GLU A C 1
ATOM 885 O O . GLU A 1 112 ? -2.021 7.661 8.870 1.00 94.94 112 GLU A O 1
ATOM 890 N N . LYS A 1 113 ? -0.582 6.051 8.292 1.00 96.31 113 LYS A N 1
ATOM 891 C CA . LYS A 1 113 ? -1.226 4.995 9.075 1.00 96.31 113 LYS A CA 1
ATOM 892 C C . LYS A 1 113 ? -1.319 5.366 10.556 1.00 96.31 113 LYS A C 1
ATOM 894 O O . LYS A 1 113 ? -2.328 5.070 11.194 1.00 96.31 113 LYS A O 1
ATOM 899 N N . LYS A 1 114 ? -0.303 6.033 11.122 1.00 95.94 114 LYS A N 1
ATOM 900 C CA . LYS A 1 114 ? -0.335 6.516 12.517 1.00 95.94 114 LYS A CA 1
ATOM 901 C C . LYS A 1 114 ? -1.404 7.587 12.735 1.00 95.94 114 LYS A C 1
ATOM 903 O O . LYS A 1 114 ? -1.968 7.624 13.826 1.00 95.94 114 LYS A O 1
ATOM 908 N N . LEU A 1 115 ? -1.687 8.437 11.746 1.00 95.31 115 LEU A N 1
ATOM 909 C CA . LEU A 1 115 ? -2.780 9.413 11.828 1.00 95.31 115 LEU A CA 1
ATOM 910 C C . LEU A 1 115 ? -4.136 8.705 11.826 1.00 95.31 115 LEU A C 1
ATOM 912 O O . LEU A 1 115 ? -4.938 8.930 12.731 1.00 95.31 115 LEU A O 1
ATOM 916 N N . ILE A 1 116 ? -4.341 7.770 10.894 1.00 96.12 116 ILE A N 1
ATOM 917 C CA . ILE A 1 116 ? -5.572 6.970 10.790 1.00 96.12 116 ILE A CA 1
ATOM 918 C C . ILE A 1 116 ? -5.828 6.187 12.085 1.00 96.12 116 ILE A C 1
ATOM 920 O O . ILE A 1 116 ? -6.943 6.191 12.601 1.00 96.12 116 ILE A O 1
ATOM 924 N N . LYS A 1 117 ? -4.783 5.578 12.664 1.00 95.62 117 LYS A N 1
ATOM 925 C CA . LYS A 1 117 ? -4.844 4.827 13.932 1.00 95.62 117 LYS A CA 1
ATOM 926 C C . LYS A 1 117 ? -5.405 5.611 15.116 1.00 95.62 117 LYS A C 1
ATOM 928 O O . LYS A 1 117 ? -5.933 5.000 16.040 1.00 95.62 117 LYS A O 1
ATOM 933 N N . ARG A 1 118 ? -5.295 6.944 15.119 1.00 95.31 118 ARG A N 1
ATOM 934 C CA . ARG A 1 118 ? -5.834 7.785 16.204 1.00 95.31 118 ARG A CA 1
ATOM 935 C C . ARG A 1 118 ? -7.363 7.790 16.232 1.00 95.31 118 ARG A C 1
ATOM 937 O O . ARG A 1 118 ? -7.939 8.185 17.240 1.00 95.31 118 ARG A O 1
ATOM 944 N N . ASN A 1 119 ? -8.016 7.342 15.159 1.00 96.19 119 ASN A N 1
ATOM 945 C CA . ASN A 1 119 ? -9.457 7.173 15.088 1.00 96.19 119 ASN A CA 1
ATOM 946 C C . ASN A 1 119 ? -9.816 5.685 14.935 1.00 96.19 119 ASN A C 1
ATOM 948 O O . ASN A 1 119 ? -9.520 5.060 13.918 1.00 96.19 119 ASN A O 1
ATOM 952 N N . SER A 1 120 ? -10.494 5.118 15.936 1.00 94.62 120 SER A N 1
ATOM 953 C CA . SER A 1 120 ? -10.822 3.685 15.974 1.00 94.62 120 SER A CA 1
ATOM 954 C C . SER A 1 120 ? -11.691 3.228 14.799 1.00 94.62 120 SER A C 1
ATOM 956 O O . SER A 1 120 ? -11.475 2.138 14.276 1.00 94.62 120 SER A O 1
ATOM 958 N N . LEU A 1 121 ? -12.638 4.058 14.349 1.00 95.00 121 LEU A N 1
ATOM 959 C CA . LEU A 1 121 ? -13.512 3.733 13.221 1.00 95.00 121 LEU A CA 1
ATOM 960 C C . LEU A 1 121 ? -12.752 3.759 11.893 1.00 95.00 121 LEU A C 1
ATOM 962 O O . LEU A 1 121 ? -12.886 2.829 11.102 1.00 95.00 121 LEU A O 1
ATOM 966 N N . ALA A 1 122 ? -11.942 4.791 11.652 1.00 96.56 122 ALA A N 1
ATOM 967 C CA . ALA A 1 122 ? -11.119 4.882 10.447 1.00 96.56 122 ALA A CA 1
ATOM 968 C C . ALA A 1 122 ? -10.130 3.712 10.367 1.00 96.56 122 ALA A C 1
ATOM 970 O O . ALA A 1 122 ? -9.995 3.073 9.324 1.00 96.56 122 ALA A O 1
ATOM 971 N N . TYR A 1 123 ? -9.496 3.383 11.493 1.00 97.62 123 TYR A N 1
ATOM 972 C CA . TYR A 1 123 ? -8.565 2.268 11.574 1.00 97.62 123 TYR A CA 1
ATOM 973 C C . TYR A 1 123 ? -9.243 0.909 11.370 1.00 97.62 123 TYR A C 1
ATOM 975 O O . TYR A 1 123 ? -8.722 0.082 10.627 1.00 97.62 123 TYR A O 1
ATOM 983 N N . ALA A 1 124 ? -10.425 0.683 11.952 1.00 97.31 124 ALA A N 1
ATOM 984 C CA . ALA A 1 124 ? -11.181 -0.550 11.732 1.00 97.31 124 ALA A CA 1
ATOM 985 C C . ALA A 1 124 ? -11.530 -0.754 10.249 1.00 97.31 124 ALA A C 1
ATOM 987 O O . ALA A 1 124 ? -11.384 -1.858 9.728 1.00 97.31 124 ALA A O 1
ATOM 988 N N . VAL A 1 125 ? -11.932 0.316 9.554 1.00 97.50 125 VAL A N 1
ATOM 989 C CA . VAL A 1 125 ? -12.224 0.272 8.114 1.00 97.50 125 VAL A CA 1
ATOM 990 C C . VAL A 1 125 ? -10.960 -0.022 7.303 1.00 97.50 125 VAL A C 1
ATOM 992 O O . VAL A 1 125 ? -10.992 -0.887 6.433 1.00 97.50 125 VAL A O 1
ATOM 995 N N . LEU A 1 126 ? -9.836 0.632 7.615 1.00 97.94 126 LEU A N 1
ATOM 996 C CA . LEU A 1 126 ? -8.552 0.347 6.968 1.00 97.94 126 LEU A CA 1
ATOM 997 C C . LEU A 1 126 ? -8.168 -1.136 7.119 1.00 97.94 126 LEU A C 1
ATOM 999 O O . LEU A 1 126 ? -7.839 -1.797 6.138 1.00 97.94 126 LEU A O 1
ATOM 1003 N N . ILE A 1 127 ? -8.260 -1.677 8.335 1.00 97.94 127 ILE A N 1
ATOM 1004 C CA . ILE A 1 127 ? -7.938 -3.080 8.626 1.00 97.94 127 ILE A CA 1
ATOM 1005 C C . ILE A 1 127 ? -8.897 -4.046 7.922 1.00 97.94 127 ILE A C 1
ATOM 1007 O O . ILE A 1 127 ? -8.468 -5.113 7.484 1.00 97.94 127 ILE A O 1
ATOM 1011 N N . GLN A 1 128 ? -10.176 -3.691 7.779 1.00 97.56 128 GLN A N 1
ATOM 1012 C CA . GLN A 1 128 ? -11.142 -4.491 7.026 1.00 97.56 128 GLN A CA 1
ATOM 1013 C C . GLN A 1 128 ? -10.752 -4.600 5.546 1.00 97.56 128 GLN A C 1
ATOM 1015 O O . GLN A 1 128 ? -10.753 -5.707 5.009 1.00 97.56 128 GLN A O 1
ATOM 1020 N N . ILE A 1 129 ? -10.397 -3.478 4.906 1.00 97.81 129 ILE A N 1
ATOM 1021 C CA . ILE A 1 129 ? -9.967 -3.454 3.498 1.00 97.81 129 ILE A CA 1
ATOM 1022 C C . ILE A 1 129 ? -8.707 -4.315 3.328 1.00 97.81 129 ILE A C 1
ATOM 1024 O O . ILE A 1 129 ? -8.679 -5.215 2.492 1.00 97.81 129 ILE A O 1
ATOM 1028 N N . LEU A 1 130 ? -7.694 -4.108 4.177 1.00 97.94 130 LEU A N 1
ATOM 1029 C CA . LEU A 1 130 ? -6.421 -4.833 4.096 1.00 97.94 130 LEU A CA 1
ATOM 1030 C C . LEU A 1 130 ? -6.571 -6.346 4.332 1.00 97.94 130 LEU A C 1
ATOM 1032 O O . LEU A 1 130 ? -5.944 -7.151 3.642 1.00 97.94 130 LEU A O 1
ATOM 1036 N N . ASN A 1 131 ? -7.402 -6.760 5.294 1.00 97.38 131 ASN A N 1
ATOM 1037 C CA . ASN A 1 131 ? -7.602 -8.183 5.585 1.00 97.38 131 ASN A CA 1
ATOM 1038 C C . ASN A 1 131 ? -8.293 -8.937 4.449 1.00 97.38 131 ASN A C 1
ATOM 1040 O O . ASN A 1 131 ? -8.046 -10.134 4.307 1.00 97.38 131 ASN A O 1
ATOM 1044 N N . ARG A 1 132 ? -9.134 -8.268 3.651 1.00 97.00 132 ARG A N 1
ATOM 1045 C CA . ARG A 1 132 ? -9.853 -8.916 2.549 1.00 97.00 132 ARG A CA 1
ATOM 1046 C C . ARG A 1 132 ? -8.897 -9.475 1.495 1.00 97.00 132 ARG A C 1
ATOM 1048 O O . ARG A 1 132 ? -9.107 -10.586 1.027 1.00 97.00 132 ARG A O 1
ATOM 1055 N N . GLU A 1 133 ? -7.821 -8.751 1.199 1.00 96.44 133 GLU A N 1
ATOM 1056 C CA . GLU A 1 133 ? -6.835 -9.149 0.184 1.00 96.44 133 GLU A CA 1
ATOM 1057 C C . GLU A 1 133 ? -5.618 -9.883 0.756 1.00 96.44 133 GLU A C 1
ATOM 1059 O O . GLU A 1 133 ? -4.735 -10.300 0.010 1.00 96.44 133 GLU A O 1
ATOM 1064 N N . LYS A 1 134 ? -5.551 -10.074 2.079 1.00 95.44 134 LYS A N 1
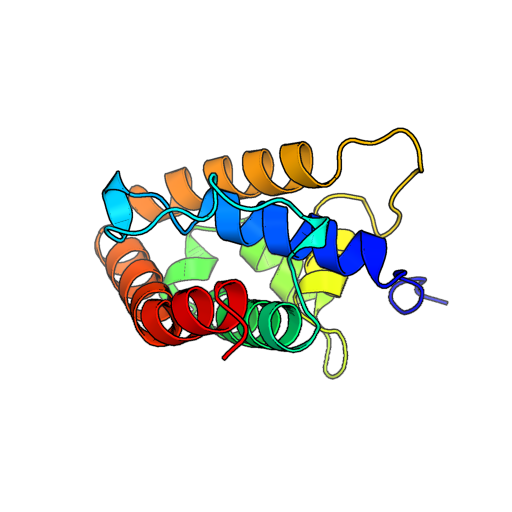ATOM 1065 C CA . LYS A 1 134 ? -4.379 -10.667 2.735 1.00 95.44 134 LYS A CA 1
ATOM 1066 C C . LYS A 1 134 ? -4.021 -12.043 2.170 1.00 95.44 134 LYS A C 1
ATOM 1068 O O . LYS A 1 134 ? -2.873 -12.265 1.804 1.00 95.44 134 LYS A O 1
ATOM 1073 N N . GLY A 1 135 ? -5.008 -12.935 2.063 1.00 94.06 135 GLY A N 1
ATOM 1074 C CA . GLY A 1 135 ? -4.795 -14.277 1.514 1.00 94.06 135 GLY A CA 1
ATOM 1075 C C . GLY A 1 135 ? -4.375 -14.252 0.042 1.00 94.06 135 GLY A C 1
ATOM 1076 O O . GLY A 1 135 ? -3.510 -15.023 -0.356 1.00 94.06 135 GLY A O 1
ATOM 1077 N N . ASN A 1 136 ? -4.924 -13.324 -0.749 1.00 95.12 136 ASN A N 1
ATOM 1078 C CA . ASN A 1 136 ? -4.551 -13.159 -2.154 1.00 95.12 136 ASN A CA 1
ATOM 1079 C C . ASN A 1 136 ? -3.089 -12.717 -2.282 1.00 95.12 136 ASN A C 1
ATOM 1081 O O . ASN A 1 136 ? -2.343 -13.294 -3.063 1.00 95.12 136 ASN A O 1
ATOM 1085 N N . ILE A 1 137 ? -2.651 -11.751 -1.471 1.00 95.31 137 ILE A N 1
ATOM 1086 C CA . ILE A 1 137 ? -1.257 -11.285 -1.457 1.00 95.31 137 ILE A CA 1
ATOM 1087 C C . ILE A 1 137 ? -0.304 -12.408 -1.039 1.00 95.31 137 ILE A C 1
ATOM 1089 O O . ILE A 1 137 ? 0.704 -12.626 -1.708 1.00 95.31 137 ILE A O 1
ATOM 1093 N N . GLU A 1 138 ? -0.629 -13.136 0.034 1.00 94.56 138 GLU A N 1
ATOM 1094 C CA . GLU A 1 138 ? 0.160 -14.283 0.504 1.00 94.56 138 GLU A CA 1
ATOM 1095 C C . GLU A 1 138 ? 0.356 -15.326 -0.608 1.00 94.56 138 GLU A C 1
ATOM 1097 O O . GLU A 1 138 ? 1.485 -15.732 -0.885 1.00 94.56 138 GLU A O 1
ATOM 1102 N N . LEU A 1 139 ? -0.729 -15.712 -1.286 1.00 95.50 139 LEU A N 1
ATOM 1103 C CA . LEU A 1 139 ? -0.694 -16.673 -2.391 1.00 95.50 139 LEU A CA 1
ATOM 1104 C C . LEU A 1 139 ? 0.125 -16.162 -3.580 1.00 95.50 139 LEU A C 1
ATOM 1106 O O . LEU A 1 139 ? 0.924 -16.912 -4.142 1.00 95.50 139 LEU A O 1
ATOM 1110 N N . LYS A 1 140 ? -0.020 -14.881 -3.928 1.00 95.88 140 LYS A N 1
ATOM 1111 C CA . LYS A 1 140 ? 0.687 -14.287 -5.064 1.00 95.88 140 LYS A CA 1
ATOM 1112 C C . LYS A 1 140 ? 2.193 -14.218 -4.840 1.00 95.88 140 LYS A C 1
ATOM 1114 O O . LYS A 1 140 ? 2.947 -14.541 -5.754 1.00 95.88 140 LYS A O 1
ATOM 1119 N N . PHE A 1 141 ? 2.643 -13.904 -3.625 1.00 94.69 141 PHE A N 1
ATOM 1120 C CA . PHE A 1 141 ? 4.065 -13.993 -3.271 1.00 94.69 141 PHE A CA 1
ATOM 1121 C C . PHE A 1 141 ? 4.603 -15.435 -3.261 1.00 94.69 141 PHE A C 1
ATOM 1123 O O . PHE A 1 141 ? 5.804 -15.641 -3.413 1.00 94.69 141 PHE A O 1
ATOM 1130 N N . MET A 1 142 ? 3.737 -16.439 -3.102 1.00 92.81 142 MET A N 1
ATOM 1131 C CA . MET A 1 142 ? 4.091 -17.859 -3.218 1.00 92.81 142 MET A CA 1
ATOM 1132 C C . MET A 1 142 ? 4.047 -18.389 -4.664 1.00 92.81 142 MET A C 1
ATOM 1134 O O . MET A 1 142 ? 4.406 -19.545 -4.890 1.00 92.81 142 MET A O 1
ATOM 1138 N N . GLY A 1 143 ? 3.633 -17.567 -5.635 1.00 90.06 143 GLY A N 1
ATOM 1139 C CA . GLY A 1 143 ? 3.570 -17.927 -7.054 1.00 90.06 143 GLY A CA 1
ATOM 1140 C C . GLY A 1 143 ? 2.263 -18.587 -7.510 1.00 90.06 143 GLY A C 1
ATOM 1141 O O . GLY A 1 143 ? 2.274 -19.252 -8.546 1.00 90.06 143 GLY A O 1
ATOM 1142 N N . PHE A 1 144 ? 1.165 -18.426 -6.759 1.00 85.75 144 PHE A N 1
ATOM 1143 C CA . PHE A 1 144 ? -0.166 -18.962 -7.091 1.00 85.75 144 PHE A CA 1
ATOM 1144 C C . PHE A 1 144 ? -1.116 -17.919 -7.704 1.00 85.75 144 PHE A C 1
ATOM 1146 O O . PHE A 1 144 ? -0.999 -16.707 -7.414 1.00 85.75 144 PHE A O 1
#

Organism: NCBI:txid2608384

Radius of gyration: 14.1 Å; chains: 1; bounding box: 34×36×37 Å

Foldseek 3Di:
DQLLPPDDPLLLLLLLLLLQQQQQDCVQQVGHCVVDDSVLQDVLSSVLSQVLLVVQLPDPLLCVQAVLSVQLVVQCPPPHTSSSSNCCSQVVRDDDPVDSSSNSSNVSSNVRLVSLVVDPVSNVVSSVSCNVCVVVNVVSSVPD